Protein AF-A0A2G8CWP8-F1 (afdb_monomer_lite)

Sequence (110 aa):
MSNITLNYWLSVFFSWIPALIFFLIEKDKGNPQARAYHAANLNFSLLRVMVIVATWILGVIPYLGWVLAPLLGIGSIVLFVFHIIAAVKAPENYRTGQQPGFLFNIPMVK

Structure (mmCIF, N/CA/C/O backbone):
data_AF-A0A2G8CWP8-F1
#
_entry.id   AF-A0A2G8CWP8-F1
#
loop_
_atom_site.group_PDB
_atom_site.id
_atom_site.type_symbol
_atom_site.label_atom_id
_atom_site.label_alt_id
_atom_site.label_comp_id
_atom_site.label_asym_id
_atom_site.label_entity_id
_atom_site.label_seq_id
_atom_site.pdbx_PDB_ins_code
_atom_site.Cartn_x
_atom_site.Cartn_y
_atom_site.Cartn_z
_atom_site.occupancy
_atom_site.B_iso_or_equiv
_atom_site.auth_seq_id
_atom_site.auth_comp_id
_atom_site.auth_asym_id
_atom_site.auth_atom_id
_atom_site.pdbx_PDB_model_num
ATOM 1 N N . MET A 1 1 ? -9.343 3.215 18.584 1.00 60.09 1 MET A N 1
ATOM 2 C CA . MET A 1 1 ? -9.090 4.187 17.494 1.00 60.09 1 MET A CA 1
ATOM 3 C C . MET A 1 1 ? -7.601 4.347 17.202 1.00 60.09 1 MET A C 1
ATOM 5 O O . MET A 1 1 ? -7.238 4.174 16.050 1.00 60.09 1 MET A O 1
ATOM 9 N N . SER A 1 2 ? -6.740 4.570 18.211 1.00 73.44 2 SER A N 1
ATOM 10 C CA . SER A 1 2 ? -5.283 4.751 18.019 1.00 73.44 2 SER A CA 1
ATOM 11 C C . SER A 1 2 ? -4.612 3.678 17.139 1.00 73.44 2 SER A C 1
ATOM 13 O O . SER A 1 2 ? -3.965 4.020 16.155 1.00 73.44 2 SER A O 1
ATOM 15 N N . ASN A 1 3 ? -4.851 2.385 17.404 1.00 87.81 3 ASN A N 1
ATOM 16 C CA . ASN A 1 3 ? -4.191 1.294 16.667 1.00 87.81 3 ASN A CA 1
ATOM 17 C C . ASN A 1 3 ? -4.526 1.262 15.166 1.00 87.81 3 ASN A C 1
ATOM 19 O O . ASN A 1 3 ? -3.686 0.864 14.367 1.00 87.81 3 ASN A O 1
ATOM 23 N N . ILE A 1 4 ? -5.729 1.688 14.765 1.00 92.38 4 ILE A N 1
ATOM 24 C CA . ILE A 1 4 ? -6.138 1.702 13.351 1.00 92.38 4 ILE A CA 1
ATOM 25 C C . ILE A 1 4 ? -5.447 2.852 12.628 1.00 92.38 4 ILE A C 1
ATOM 27 O O . ILE A 1 4 ? -4.811 2.631 11.601 1.00 92.38 4 ILE A O 1
ATOM 31 N N . THR A 1 5 ? -5.506 4.056 13.197 1.00 93.94 5 THR A N 1
ATOM 32 C CA . THR A 1 5 ? -4.809 5.228 12.659 1.00 93.94 5 THR A CA 1
ATOM 33 C C . THR A 1 5 ? -3.311 4.962 12.525 1.00 93.94 5 THR A C 1
ATOM 35 O O . THR A 1 5 ? -2.728 5.217 11.473 1.00 93.94 5 THR A O 1
ATOM 38 N N . LEU A 1 6 ? -2.699 4.387 13.565 1.00 95.75 6 LEU A N 1
ATOM 39 C CA . LEU A 1 6 ? -1.283 4.035 13.573 1.00 95.75 6 LEU A CA 1
ATOM 40 C C . LEU A 1 6 ? -0.949 2.992 12.499 1.00 95.75 6 LEU A C 1
ATOM 42 O O . LEU A 1 6 ? -0.002 3.187 11.741 1.00 95.75 6 LEU A O 1
ATOM 46 N N . ASN A 1 7 ? -1.743 1.921 12.393 1.00 96.69 7 ASN A N 1
ATOM 47 C CA . ASN A 1 7 ? -1.555 0.886 11.379 1.00 96.69 7 ASN A CA 1
ATOM 48 C C . ASN A 1 7 ? -1.548 1.470 9.960 1.00 96.69 7 ASN A C 1
ATOM 50 O O . ASN A 1 7 ? -0.646 1.181 9.175 1.00 96.69 7 ASN A O 1
ATOM 54 N N . TYR A 1 8 ? -2.531 2.313 9.637 1.00 96.56 8 TYR A N 1
ATOM 55 C CA . TYR A 1 8 ? -2.647 2.923 8.314 1.00 96.56 8 TYR A CA 1
ATOM 56 C C . TYR A 1 8 ? -1.438 3.804 7.999 1.00 96.56 8 TYR A C 1
ATOM 58 O O . TYR A 1 8 ? -0.794 3.603 6.975 1.00 96.56 8 TYR A O 1
ATOM 66 N N . TRP A 1 9 ? -1.066 4.725 8.892 1.00 97.50 9 TRP A N 1
ATOM 67 C CA . TRP A 1 9 ? 0.085 5.605 8.661 1.00 97.50 9 TRP A CA 1
ATOM 68 C C . TRP A 1 9 ? 1.404 4.847 8.544 1.00 97.50 9 TRP A C 1
ATOM 70 O O . TRP A 1 9 ? 2.190 5.126 7.638 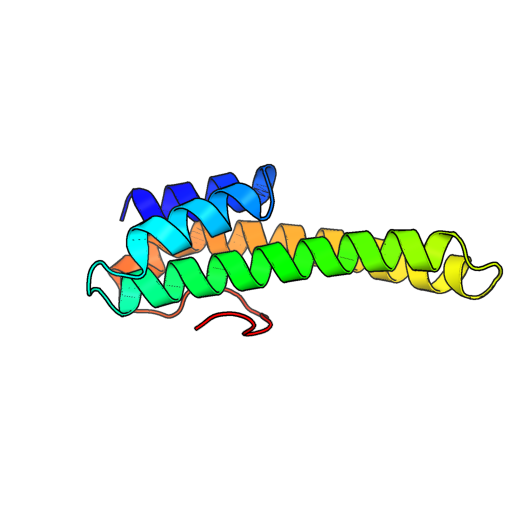1.00 97.50 9 TRP A O 1
ATOM 80 N N . LEU A 1 10 ? 1.636 3.850 9.401 1.00 97.38 10 LEU A N 1
ATOM 81 C CA . LEU A 1 10 ? 2.816 2.999 9.268 1.00 97.38 10 LEU A CA 1
ATOM 82 C C . LEU A 1 10 ? 2.802 2.248 7.934 1.00 97.38 10 LEU A C 1
ATOM 84 O O . L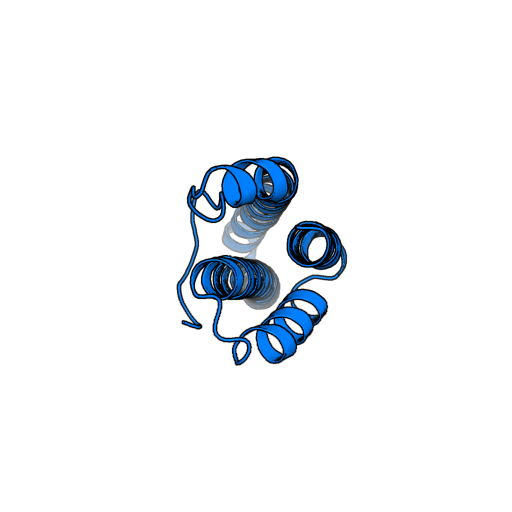EU A 1 10 ? 3.835 2.143 7.286 1.00 97.38 10 LEU A O 1
ATOM 88 N N . SER A 1 11 ? 1.643 1.786 7.475 1.00 96.75 11 SER A N 1
ATOM 89 C CA . SER A 1 11 ? 1.536 1.040 6.217 1.00 96.75 11 SER A CA 1
ATOM 90 C C . SER A 1 11 ? 1.693 1.911 4.967 1.00 96.75 11 SER A C 1
ATOM 92 O O . SER A 1 11 ? 2.200 1.452 3.940 1.00 96.75 11 SER A O 1
ATOM 94 N N . VAL A 1 12 ? 1.325 3.194 5.044 1.00 96.38 12 VAL A N 1
ATOM 95 C CA . VAL A 1 12 ? 1.592 4.171 3.978 1.00 96.38 12 VAL A CA 1
ATOM 96 C C . VAL A 1 12 ? 3.092 4.198 3.662 1.00 96.38 12 VAL A C 1
ATOM 98 O O . VAL A 1 12 ? 3.462 4.014 2.496 1.00 96.38 12 VAL A O 1
ATOM 101 N N . PHE A 1 13 ? 3.934 4.358 4.690 1.00 96.12 13 PHE A N 1
ATOM 102 C CA . PHE A 1 13 ? 5.376 4.605 4.545 1.00 96.12 13 PHE A CA 1
ATOM 103 C C . PHE A 1 13 ? 6.253 3.350 4.614 1.00 96.12 13 PHE A C 1
ATOM 105 O O . PHE A 1 13 ? 7.269 3.282 3.930 1.00 96.12 13 PHE A O 1
ATOM 112 N N . PHE A 1 14 ? 5.851 2.340 5.384 1.00 95.88 14 PHE A N 1
ATOM 113 C CA . PHE A 1 14 ? 6.600 1.093 5.584 1.00 95.88 14 PHE A CA 1
ATOM 114 C C . PHE A 1 14 ? 5.934 -0.117 4.911 1.00 95.88 14 PHE A C 1
ATOM 116 O O . PHE A 1 14 ? 6.305 -1.263 5.166 1.00 95.88 14 PHE A O 1
ATOM 123 N N . SER A 1 15 ? 4.983 0.128 4.004 1.00 94.19 15 SER A N 1
ATOM 124 C CA . SER A 1 15 ? 4.355 -0.895 3.164 1.00 94.19 15 SER A CA 1
ATOM 125 C C . SER A 1 15 ? 3.558 -1.937 3.975 1.00 94.19 15 SER A C 1
ATOM 127 O O . SER A 1 15 ? 2.835 -1.604 4.909 1.00 94.19 15 SER A O 1
ATOM 129 N N . TRP A 1 16 ? 3.610 -3.208 3.587 1.00 96.25 16 TRP A N 1
ATOM 130 C CA . TRP A 1 16 ? 2.727 -4.267 4.081 1.00 96.25 16 TRP A CA 1
ATOM 131 C C . TRP A 1 16 ? 3.107 -4.868 5.434 1.00 96.25 16 TRP A C 1
ATOM 133 O O . TRP A 1 16 ? 2.243 -5.461 6.076 1.00 96.25 16 TRP A O 1
ATOM 143 N N . ILE A 1 17 ? 4.357 -4.723 5.887 1.00 97.50 17 ILE A N 1
ATOM 144 C CA . ILE A 1 17 ? 4.825 -5.378 7.119 1.00 97.50 17 ILE A CA 1
ATOM 145 C C . ILE A 1 17 ? 4.044 -4.889 8.350 1.00 97.50 17 ILE A C 1
ATOM 147 O O . ILE A 1 17 ? 3.499 -5.739 9.059 1.00 97.50 17 ILE A O 1
ATOM 151 N N . PRO A 1 18 ? 3.891 -3.571 8.604 1.00 97.19 18 PRO A N 1
ATOM 152 C CA . PRO A 1 18 ? 3.042 -3.109 9.700 1.00 97.19 18 PRO A CA 1
ATOM 153 C C . PRO A 1 18 ? 1.603 -3.605 9.547 1.00 97.19 18 PRO A C 1
ATOM 155 O O . PRO A 1 18 ? 1.043 -4.142 10.500 1.00 97.19 18 PRO A O 1
ATOM 158 N N . ALA A 1 19 ? 1.036 -3.513 8.339 1.00 97.00 19 ALA A N 1
ATOM 159 C CA . ALA A 1 19 ? -0.324 -3.965 8.061 1.00 97.00 19 ALA A CA 1
ATOM 160 C C . ALA A 1 19 ? -0.546 -5.431 8.447 1.00 97.00 19 ALA A C 1
ATOM 162 O O . ALA A 1 19 ? -1.577 -5.758 9.038 1.00 97.00 19 ALA A O 1
ATOM 163 N N . LEU A 1 20 ? 0.431 -6.295 8.154 1.00 97.44 20 LEU A N 1
ATOM 164 C CA . LEU A 1 20 ? 0.380 -7.706 8.508 1.00 97.44 20 LEU A CA 1
ATOM 165 C C . LEU A 1 20 ? 0.432 -7.891 10.022 1.00 97.44 20 LEU A C 1
ATOM 167 O O . LEU A 1 20 ? -0.405 -8.606 10.568 1.00 97.44 20 LEU A O 1
ATOM 171 N N . ILE A 1 21 ? 1.385 -7.242 10.693 1.00 96.88 21 ILE A N 1
ATOM 172 C CA . ILE A 1 21 ? 1.550 -7.350 12.147 1.00 96.88 21 ILE A CA 1
ATOM 173 C C . ILE A 1 21 ? 0.251 -6.946 12.853 1.00 96.88 21 ILE A C 1
ATOM 175 O O . ILE A 1 21 ? -0.290 -7.726 13.634 1.00 96.88 21 ILE A O 1
ATOM 179 N N . PHE A 1 22 ? -0.298 -5.772 12.529 1.00 96.25 22 PHE A N 1
ATOM 180 C CA . PHE A 1 22 ? -1.551 -5.305 13.125 1.00 96.25 22 PHE A CA 1
ATOM 181 C C . PHE A 1 22 ? -2.731 -6.218 12.788 1.00 96.25 22 PHE A C 1
ATOM 183 O O . PHE A 1 22 ? -3.563 -6.470 13.652 1.00 96.25 22 PHE A O 1
ATOM 190 N N . PHE A 1 23 ? -2.820 -6.744 11.563 1.00 96.00 23 PHE A N 1
ATOM 191 C CA . PHE A 1 23 ? -3.877 -7.696 11.219 1.00 96.00 23 PHE A CA 1
ATOM 192 C C . PHE A 1 23 ? -3.791 -8.979 12.051 1.00 96.00 23 PHE A C 1
ATOM 194 O O . PHE A 1 23 ? -4.806 -9.420 12.584 1.00 96.00 23 PHE A O 1
ATOM 201 N N . LEU A 1 24 ? -2.599 -9.559 12.206 1.00 95.62 24 LEU A N 1
ATOM 202 C CA . LEU A 1 24 ? -2.413 -10.797 12.965 1.00 95.62 24 LEU A CA 1
ATOM 203 C C . LEU A 1 24 ? -2.700 -10.632 14.459 1.00 95.62 24 LEU A C 1
ATOM 205 O O . LEU A 1 24 ? -3.233 -11.557 15.066 1.00 95.62 24 LEU A O 1
ATOM 209 N N . ILE A 1 25 ? -2.371 -9.479 15.042 1.00 94.38 25 ILE A N 1
ATOM 210 C CA . ILE A 1 25 ? -2.628 -9.212 16.462 1.00 94.38 25 ILE A CA 1
ATOM 211 C C . ILE A 1 25 ? -4.127 -8.937 16.698 1.00 94.38 25 ILE A C 1
ATOM 213 O O . ILE A 1 25 ? -4.682 -9.367 17.711 1.00 94.38 25 ILE A O 1
ATOM 217 N N . GLU A 1 26 ? -4.814 -8.256 15.777 1.00 91.69 26 GLU A N 1
ATOM 218 C CA . GLU A 1 26 ? -6.189 -7.792 15.998 1.00 91.69 26 GLU A CA 1
ATOM 219 C C . GLU A 1 26 ? -7.256 -8.778 15.500 1.00 91.69 26 GLU A C 1
ATOM 221 O O . GLU A 1 26 ? -8.388 -8.724 15.989 1.00 91.69 26 GLU A O 1
ATOM 226 N N . LYS A 1 27 ? -6.931 -9.685 14.565 1.00 90.56 27 LYS A N 1
ATOM 227 C CA . LYS A 1 27 ? -7.917 -10.577 13.919 1.00 90.56 27 LYS A CA 1
ATOM 228 C C . LYS A 1 27 ? -8.707 -11.458 14.893 1.00 90.56 27 LYS A C 1
ATOM 230 O O . LYS A 1 27 ? -9.870 -11.748 14.618 1.00 90.56 27 LYS A O 1
ATOM 235 N N . ASP A 1 28 ? -8.111 -11.833 16.025 1.00 91.81 28 ASP A N 1
ATOM 236 C CA . ASP A 1 28 ? -8.709 -12.761 16.996 1.00 91.81 28 ASP A CA 1
ATOM 237 C C . ASP A 1 28 ? -9.376 -12.042 18.185 1.00 91.81 28 ASP A C 1
ATOM 239 O O . ASP A 1 28 ? -9.948 -12.685 19.061 1.00 91.81 28 ASP A O 1
ATOM 243 N N . LYS A 1 29 ? -9.360 -10.700 18.225 1.00 90.56 29 LYS A N 1
ATOM 244 C CA . LYS A 1 29 ? -9.889 -9.906 19.356 1.00 90.56 29 LYS A CA 1
ATOM 245 C C . LYS A 1 29 ? -11.414 -9.725 19.349 1.00 90.56 29 LYS A C 1
ATOM 247 O O . LYS A 1 29 ? -11.949 -8.984 20.168 1.00 90.56 29 LYS A O 1
ATOM 252 N N . GLY A 1 30 ? -12.123 -10.349 18.408 1.00 85.25 30 GLY A N 1
ATOM 253 C CA . GLY A 1 30 ? -13.590 -10.387 18.380 1.00 85.25 30 GLY A CA 1
ATOM 254 C C . GLY A 1 30 ? -14.304 -9.094 17.964 1.00 85.25 30 GLY A C 1
ATOM 255 O O . GLY A 1 30 ? -15.528 -9.098 17.926 1.00 85.25 30 GLY A O 1
ATOM 256 N N . ASN A 1 31 ? -13.598 -8.007 17.616 1.00 90.81 31 ASN A N 1
ATOM 257 C CA . ASN A 1 31 ? -14.211 -6.786 17.072 1.00 90.81 31 ASN A CA 1
ATOM 258 C C . ASN A 1 31 ? -14.271 -6.855 15.530 1.00 90.81 31 ASN A C 1
ATOM 260 O O . ASN A 1 31 ? -13.235 -6.664 14.878 1.00 90.81 31 ASN A O 1
ATOM 264 N N . PRO A 1 32 ? -15.454 -7.082 14.919 1.00 89.94 32 PRO A N 1
ATOM 265 C CA . PRO A 1 32 ? -15.559 -7.283 13.474 1.00 89.94 32 PRO A CA 1
ATOM 266 C C . PRO A 1 32 ? -15.197 -6.028 12.676 1.00 89.94 32 PRO A C 1
ATOM 268 O O . PRO A 1 32 ? -14.589 -6.126 11.612 1.00 89.94 32 PRO A O 1
ATOM 271 N N . GLN A 1 33 ? -15.524 -4.846 13.204 1.00 91.25 33 GLN A N 1
ATOM 272 C CA . GLN A 1 33 ? -15.229 -3.576 12.549 1.00 91.25 33 GLN A CA 1
ATOM 273 C C . GLN A 1 33 ? -13.720 -3.319 12.528 1.00 91.25 33 GLN A C 1
ATOM 275 O O . GLN A 1 33 ? -13.158 -3.042 11.472 1.00 91.25 33 GLN A O 1
ATOM 280 N N . ALA A 1 34 ? -13.039 -3.461 13.668 1.00 92.31 34 ALA A N 1
ATOM 281 C CA . ALA A 1 34 ? -11.589 -3.292 13.730 1.00 92.31 34 ALA A CA 1
ATOM 282 C C . ALA A 1 34 ? -10.879 -4.285 12.801 1.00 92.31 34 ALA A C 1
ATOM 284 O O . ALA A 1 34 ? -10.023 -3.886 12.010 1.00 92.31 34 ALA A O 1
ATOM 285 N N . ARG A 1 35 ? -11.292 -5.559 12.823 1.00 93.25 35 ARG A N 1
ATOM 286 C CA . ARG A 1 35 ? -10.758 -6.583 11.918 1.00 93.25 35 ARG A CA 1
ATOM 287 C C . ARG A 1 35 ? -10.915 -6.183 10.450 1.00 93.25 35 ARG A C 1
ATOM 289 O O . ARG A 1 35 ? -9.939 -6.279 9.712 1.00 93.25 35 ARG A O 1
ATOM 296 N N . ALA A 1 36 ? -12.085 -5.692 10.039 1.00 93.19 36 ALA A N 1
ATOM 297 C CA . ALA A 1 36 ? -12.320 -5.255 8.662 1.00 93.19 36 ALA A CA 1
ATOM 298 C C . ALA 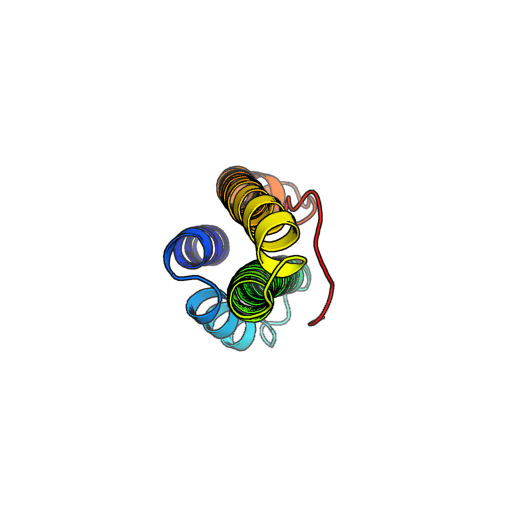A 1 36 ? -11.368 -4.123 8.235 1.00 93.19 36 ALA A C 1
ATOM 300 O O . ALA A 1 36 ? -10.846 -4.147 7.121 1.00 93.19 36 ALA A O 1
ATOM 301 N N . TYR A 1 37 ? -11.076 -3.171 9.126 1.00 95.44 37 TYR A N 1
ATOM 302 C CA . TYR A 1 37 ? -10.095 -2.111 8.868 1.00 95.44 37 TYR A CA 1
ATOM 303 C C . TYR A 1 37 ? -8.673 -2.655 8.717 1.00 95.44 37 TYR A C 1
ATOM 305 O O . TYR A 1 37 ? -7.967 -2.291 7.776 1.00 95.44 37 TYR A O 1
ATOM 313 N N . HIS A 1 38 ? -8.244 -3.546 9.613 1.00 95.81 38 HIS A N 1
ATOM 314 C CA . HIS A 1 38 ? -6.908 -4.137 9.531 1.00 95.81 38 HIS A CA 1
ATOM 315 C C . HIS A 1 38 ? -6.748 -5.034 8.293 1.00 95.81 38 HIS A C 1
ATOM 317 O O . HIS A 1 38 ? -5.721 -4.952 7.619 1.00 95.81 38 HIS A O 1
ATOM 323 N N . ALA A 1 39 ? -7.777 -5.810 7.941 1.00 95.62 39 ALA A N 1
ATOM 324 C CA . ALA A 1 39 ? -7.810 -6.631 6.732 1.00 95.62 39 ALA A CA 1
ATOM 325 C C . ALA A 1 39 ? -7.764 -5.770 5.464 1.00 95.62 39 ALA A C 1
ATOM 327 O O . ALA A 1 39 ? -6.960 -6.023 4.570 1.00 95.62 39 ALA A O 1
ATOM 328 N N . ALA A 1 40 ? -8.588 -4.719 5.390 1.00 96.50 40 ALA A N 1
ATOM 329 C CA . ALA A 1 40 ? -8.606 -3.811 4.248 1.00 96.50 40 ALA A CA 1
ATOM 330 C C . ALA A 1 40 ? -7.255 -3.110 4.064 1.00 96.50 40 ALA A C 1
ATOM 332 O O . ALA A 1 40 ? -6.753 -3.041 2.941 1.00 96.50 40 ALA A O 1
ATOM 333 N N . ASN A 1 41 ? -6.640 -2.649 5.154 1.00 97.12 41 ASN A N 1
ATOM 334 C CA . ASN A 1 41 ? -5.320 -2.034 5.099 1.00 97.12 41 ASN A CA 1
ATOM 335 C C . ASN A 1 41 ? -4.251 -3.011 4.593 1.00 97.12 41 ASN A C 1
ATOM 337 O O .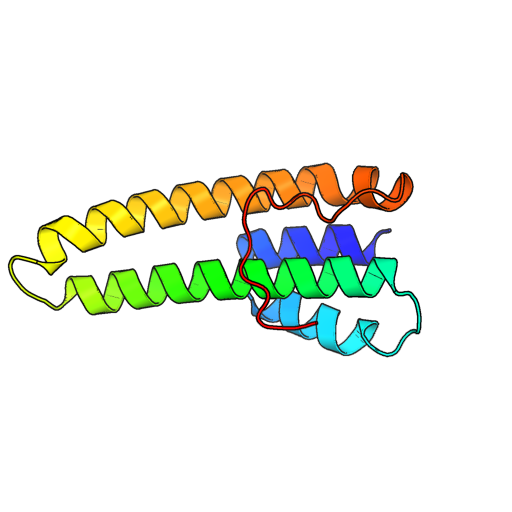 ASN A 1 41 ? -3.490 -2.677 3.690 1.00 97.12 41 ASN A O 1
ATOM 341 N N . LEU A 1 42 ? -4.234 -4.244 5.113 1.00 97.56 42 LEU A N 1
ATOM 342 C CA . LEU A 1 42 ? -3.312 -5.282 4.648 1.00 97.56 42 LEU A CA 1
ATOM 343 C C . LEU A 1 42 ? -3.507 -5.590 3.163 1.00 97.56 42 LEU A C 1
ATOM 345 O O . LEU A 1 42 ? -2.538 -5.594 2.406 1.00 97.56 42 LEU A O 1
ATOM 349 N N . ASN A 1 43 ? -4.754 -5.770 2.736 1.00 97.50 43 ASN A N 1
ATOM 350 C CA . ASN A 1 43 ? -5.097 -6.005 1.340 1.00 97.50 43 ASN A CA 1
ATOM 351 C C . ASN A 1 43 ? -4.573 -4.892 0.422 1.00 97.50 43 ASN A C 1
ATOM 353 O O . ASN A 1 43 ? -3.947 -5.164 -0.603 1.00 97.50 43 ASN A O 1
ATOM 357 N N . PHE A 1 44 ? -4.750 -3.633 0.822 1.00 97.44 44 PHE A N 1
ATOM 358 C CA . PHE A 1 44 ? -4.325 -2.505 0.004 1.00 97.44 44 PHE A CA 1
ATOM 359 C C . PHE A 1 44 ? -2.799 -2.330 0.002 1.00 97.44 44 PHE A C 1
ATOM 361 O O . PHE A 1 44 ? -2.201 -2.006 -1.028 1.00 97.44 44 PHE A O 1
ATOM 368 N N . SER A 1 45 ? -2.135 -2.596 1.129 1.00 97.44 45 SER A N 1
ATOM 369 C CA . SER A 1 45 ? -0.672 -2.635 1.192 1.00 97.44 45 SER A CA 1
ATOM 370 C C . SER A 1 45 ? -0.088 -3.714 0.285 1.00 97.44 45 SER A C 1
ATOM 372 O O . SER A 1 45 ? 0.855 -3.445 -0.456 1.00 97.44 45 SER A O 1
ATOM 374 N N . LEU A 1 46 ? -0.661 -4.919 0.300 1.00 97.38 46 LEU A N 1
ATOM 375 C CA . LEU A 1 46 ? -0.236 -6.019 -0.566 1.00 97.38 46 LEU A CA 1
ATOM 376 C C . LEU A 1 46 ? -0.482 -5.698 -2.044 1.00 97.38 46 LEU A C 1
ATOM 378 O O . LEU A 1 46 ? 0.394 -5.943 -2.869 1.00 97.38 46 LEU A O 1
ATOM 382 N N . LEU A 1 47 ? -1.613 -5.070 -2.379 1.00 96.75 47 LEU A N 1
ATOM 383 C CA . LEU A 1 47 ? -1.873 -4.560 -3.726 1.00 96.75 47 LEU A CA 1
ATOM 384 C C . LEU A 1 47 ? -0.756 -3.620 -4.200 1.00 96.75 47 LEU A C 1
ATOM 386 O O . LEU A 1 47 ? -0.229 -3.799 -5.298 1.00 96.75 47 LEU A O 1
ATOM 390 N N . ARG A 1 48 ? -0.359 -2.644 -3.375 1.00 96.12 48 ARG A N 1
ATOM 391 C CA . ARG A 1 48 ? 0.738 -1.719 -3.713 1.00 96.12 48 ARG A CA 1
ATOM 392 C C . ARG A 1 48 ? 2.050 -2.458 -3.967 1.00 96.12 48 ARG A C 1
ATOM 394 O O . ARG A 1 48 ? 2.745 -2.149 -4.931 1.00 96.12 48 ARG A O 1
ATOM 401 N N . VAL A 1 49 ? 2.374 -3.446 -3.135 1.00 96.56 49 VAL A N 1
ATOM 402 C CA . VAL A 1 49 ? 3.573 -4.281 -3.309 1.00 96.56 49 VAL A CA 1
ATOM 403 C C . VAL A 1 49 ? 3.514 -5.046 -4.624 1.00 96.56 49 VAL A C 1
ATOM 405 O O . VAL A 1 49 ? 4.486 -5.020 -5.374 1.00 96.56 49 VAL A O 1
ATOM 408 N N . MET A 1 50 ? 2.379 -5.673 -4.940 1.00 96.12 50 MET A N 1
ATOM 409 C CA . MET A 1 50 ? 2.204 -6.408 -6.194 1.00 96.12 50 MET A CA 1
ATOM 410 C C . MET A 1 50 ? 2.376 -5.502 -7.414 1.00 96.12 50 MET A C 1
ATOM 412 O O . MET A 1 50 ? 3.034 -5.904 -8.367 1.00 96.12 50 MET A O 1
ATOM 416 N N . VAL A 1 51 ? 1.858 -4.270 -7.379 1.00 96.00 51 VAL A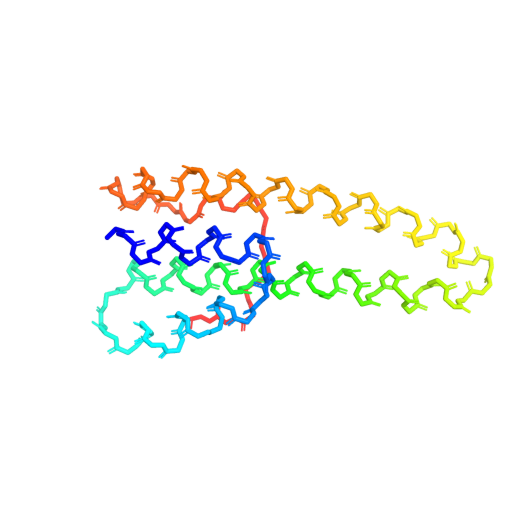 N 1
ATOM 417 C CA . VAL A 1 51 ? 2.049 -3.300 -8.472 1.00 96.00 51 VAL A CA 1
ATOM 418 C C . VAL A 1 51 ? 3.519 -2.917 -8.628 1.00 96.00 51 VAL A C 1
ATOM 420 O O . VAL A 1 51 ? 4.018 -2.884 -9.753 1.00 96.00 51 VAL A O 1
ATOM 423 N N . ILE A 1 52 ? 4.237 -2.683 -7.526 1.00 95.38 52 ILE A N 1
ATOM 424 C CA . ILE A 1 52 ? 5.680 -2.402 -7.570 1.00 95.38 52 ILE A CA 1
ATOM 425 C C . ILE A 1 52 ? 6.428 -3.594 -8.178 1.00 95.38 52 ILE A C 1
ATOM 427 O O . ILE A 1 52 ? 7.192 -3.414 -9.122 1.00 95.38 52 ILE A O 1
ATOM 431 N N . VAL A 1 53 ? 6.173 -4.812 -7.695 1.00 96.38 53 VAL A N 1
ATOM 432 C CA . VAL A 1 53 ? 6.813 -6.037 -8.202 1.00 96.38 53 VAL A CA 1
ATOM 433 C C . VAL A 1 53 ? 6.503 -6.252 -9.688 1.00 96.38 53 VAL A C 1
ATOM 435 O O . VAL A 1 53 ? 7.420 -6.489 -10.469 1.00 96.38 53 VAL A O 1
ATOM 438 N N . ALA A 1 54 ? 5.245 -6.096 -10.108 1.00 95.81 54 ALA A N 1
ATOM 439 C CA . ALA A 1 54 ? 4.846 -6.189 -11.512 1.00 95.81 54 ALA A CA 1
ATOM 440 C C . ALA A 1 54 ? 5.548 -5.137 -12.384 1.00 95.81 54 ALA A C 1
ATOM 442 O O . ALA A 1 54 ? 5.976 -5.450 -13.492 1.00 95.81 54 ALA A O 1
ATOM 443 N N . THR A 1 55 ? 5.722 -3.914 -11.872 1.00 95.94 55 THR A N 1
ATOM 444 C CA . THR A 1 55 ? 6.460 -2.845 -12.562 1.00 95.94 55 THR A CA 1
ATOM 445 C C . THR A 1 55 ? 7.920 -3.239 -12.795 1.00 95.94 55 THR A C 1
ATOM 447 O O . THR A 1 55 ? 8.423 -3.079 -13.905 1.00 95.94 55 THR A O 1
ATOM 450 N N . TRP A 1 56 ? 8.588 -3.814 -11.788 1.00 94.12 56 TRP A N 1
ATOM 451 C CA . TRP A 1 56 ? 9.966 -4.306 -11.917 1.00 94.12 56 TRP A CA 1
ATOM 452 C C . TRP A 1 56 ? 10.087 -5.462 -12.915 1.00 94.12 56 TRP A C 1
ATOM 454 O O . TRP A 1 56 ? 10.985 -5.448 -13.755 1.00 94.12 56 TRP A O 1
ATOM 464 N N . ILE A 1 57 ? 9.169 -6.433 -12.861 1.00 94.81 57 ILE A N 1
ATOM 465 C CA . ILE A 1 57 ? 9.144 -7.571 -13.795 1.00 94.81 57 ILE A CA 1
ATOM 466 C C . ILE A 1 57 ? 8.907 -7.091 -15.229 1.00 94.81 57 ILE A C 1
ATOM 468 O O . ILE A 1 57 ? 9.571 -7.547 -16.153 1.00 94.81 57 ILE A O 1
ATOM 472 N N . LEU A 1 58 ? 7.984 -6.153 -15.441 1.00 94.00 58 LEU A N 1
ATOM 473 C CA . LEU A 1 58 ? 7.755 -5.603 -16.774 1.00 94.00 58 LEU A CA 1
ATOM 474 C C . LEU A 1 58 ? 8.963 -4.804 -17.259 1.00 94.00 58 LEU A C 1
ATOM 476 O O . LEU A 1 58 ? 9.299 -4.902 -18.432 1.00 94.00 58 LEU A O 1
ATOM 480 N N . GLY A 1 59 ? 9.662 -4.088 -16.376 1.00 92.19 59 GL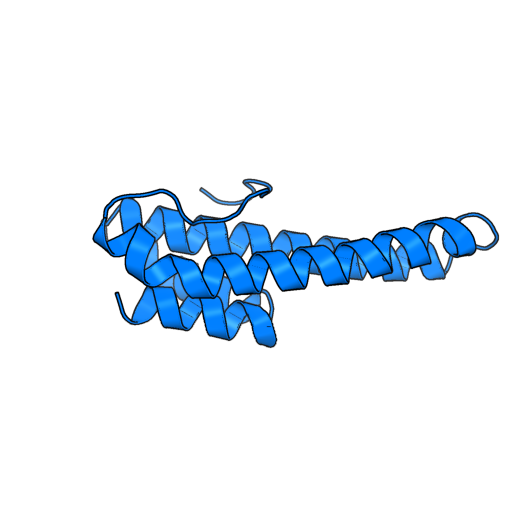Y A N 1
ATOM 481 C CA . GLY A 1 59 ? 10.846 -3.301 -16.727 1.00 92.19 59 GLY A CA 1
ATOM 482 C C . GLY A 1 59 ? 11.985 -4.100 -17.372 1.00 92.19 59 GLY A C 1
ATOM 483 O O . GLY A 1 59 ? 12.759 -3.522 -18.133 1.00 92.19 59 GLY A O 1
ATOM 484 N N . VAL A 1 60 ? 12.073 -5.416 -17.132 1.00 93.12 60 VAL A N 1
ATOM 485 C CA . VAL A 1 60 ? 13.094 -6.274 -17.764 1.00 93.12 60 VAL A CA 1
ATOM 486 C C . VAL A 1 60 ? 12.704 -6.781 -19.157 1.00 93.12 60 VAL A C 1
ATOM 488 O O . VAL A 1 60 ? 13.548 -7.344 -19.850 1.00 93.12 60 VAL A O 1
ATOM 491 N N . ILE A 1 61 ? 11.453 -6.589 -19.588 1.00 93.88 61 ILE A N 1
ATOM 492 C CA . ILE A 1 61 ? 10.951 -7.047 -20.890 1.00 93.88 61 ILE A CA 1
ATOM 493 C C . ILE A 1 61 ? 11.152 -5.930 -21.932 1.00 93.88 61 ILE A C 1
ATOM 495 O O . ILE A 1 61 ? 10.497 -4.889 -21.837 1.00 93.88 61 ILE A O 1
ATOM 499 N N . PRO A 1 62 ? 12.004 -6.111 -22.961 1.00 91.75 62 PRO A N 1
ATOM 500 C CA . PRO A 1 62 ? 12.212 -5.095 -23.992 1.00 91.75 62 PRO A CA 1
ATOM 501 C C . PRO A 1 62 ? 10.922 -4.773 -24.756 1.00 91.75 62 PRO A C 1
ATOM 503 O O . PRO A 1 62 ? 10.068 -5.642 -24.942 1.00 91.75 62 PRO A O 1
ATOM 506 N N . TYR A 1 63 ? 10.808 -3.534 -25.240 1.00 91.75 63 TYR A N 1
ATOM 507 C CA . TYR A 1 63 ? 9.671 -2.992 -26.004 1.00 91.75 63 TYR A CA 1
ATOM 508 C C . TYR A 1 63 ? 8.350 -2.910 -25.221 1.00 91.75 63 TYR A C 1
ATOM 510 O O . TYR A 1 63 ? 7.851 -1.811 -24.987 1.00 91.75 63 TYR A O 1
ATOM 518 N N . LEU A 1 64 ? 7.793 -4.041 -24.777 1.00 90.69 64 LEU A N 1
ATOM 519 C CA . LEU A 1 64 ? 6.526 -4.083 -24.039 1.00 90.69 64 LEU A CA 1
ATOM 520 C C . LEU A 1 64 ? 6.669 -3.465 -22.642 1.00 90.69 64 LEU A C 1
ATOM 522 O O . LEU A 1 64 ? 5.838 -2.662 -22.214 1.00 90.69 64 LEU A O 1
ATOM 526 N N . GLY A 1 65 ? 7.758 -3.800 -21.950 1.00 90.75 65 GLY A N 1
ATOM 527 C CA . GLY A 1 65 ? 8.073 -3.271 -20.631 1.00 90.75 65 GLY A CA 1
ATOM 528 C C . GLY A 1 65 ? 8.285 -1.768 -20.614 1.00 90.75 65 GLY A C 1
ATOM 529 O O . GLY A 1 65 ? 7.825 -1.093 -19.701 1.00 90.75 65 GLY A O 1
ATOM 530 N N . TRP A 1 66 ? 8.913 -1.220 -21.655 1.00 90.31 66 TRP A N 1
ATOM 531 C CA . TRP A 1 66 ? 9.190 0.215 -21.751 1.00 90.31 66 TRP A CA 1
ATOM 532 C C . TRP A 1 66 ? 7.929 1.072 -21.844 1.00 90.31 66 TRP A C 1
ATOM 534 O O . TRP A 1 66 ? 7.967 2.234 -21.457 1.00 90.31 66 TRP A O 1
ATOM 544 N N . VAL A 1 67 ? 6.814 0.511 -22.316 1.00 93.19 67 VAL A N 1
ATOM 545 C CA . VAL A 1 67 ? 5.521 1.208 -22.359 1.00 93.19 67 VAL A CA 1
ATOM 546 C C . VAL A 1 67 ? 4.696 0.911 -21.107 1.00 93.19 67 VAL A C 1
ATOM 548 O O . VAL A 1 67 ? 4.154 1.827 -20.491 1.00 93.19 67 VAL A O 1
ATOM 551 N N . LEU A 1 68 ? 4.610 -0.358 -20.693 1.00 93.81 68 LEU A N 1
ATOM 552 C CA . LEU A 1 68 ? 3.745 -0.759 -19.579 1.00 93.81 68 LEU A CA 1
ATOM 553 C C . LEU A 1 68 ? 4.316 -0.409 -18.198 1.00 93.81 68 LEU A C 1
ATOM 555 O O . LEU A 1 68 ? 3.550 -0.050 -17.301 1.00 93.81 68 LEU A O 1
ATOM 559 N N . ALA A 1 69 ? 5.636 -0.485 -18.003 1.00 93.12 69 ALA A N 1
ATOM 560 C CA . ALA A 1 69 ? 6.249 -0.200 -16.707 1.00 93.12 69 ALA A CA 1
ATOM 561 C C . ALA A 1 69 ? 6.081 1.274 -16.286 1.00 93.12 69 ALA A C 1
ATOM 563 O O . ALA A 1 69 ? 5.690 1.498 -15.140 1.00 93.12 69 ALA A O 1
ATOM 564 N N . PRO A 1 70 ? 6.254 2.290 -17.160 1.00 93.44 70 PRO A N 1
ATOM 565 C CA . PRO A 1 70 ? 5.931 3.671 -16.798 1.00 93.44 70 PRO A CA 1
ATOM 566 C C . PRO A 1 70 ? 4.461 3.874 -16.414 1.00 93.44 70 PRO A C 1
ATOM 568 O O . PRO A 1 70 ? 4.179 4.567 -15.437 1.00 93.44 70 PRO A O 1
ATOM 571 N N . LEU A 1 71 ? 3.522 3.237 -17.127 1.00 94.19 71 LEU A N 1
ATOM 572 C CA . LEU A 1 71 ? 2.089 3.329 -16.818 1.00 94.19 71 LEU A CA 1
ATOM 573 C C . LEU A 1 71 ? 1.768 2.765 -15.427 1.00 94.19 71 LEU A C 1
ATOM 575 O O . LEU A 1 71 ? 1.071 3.411 -14.641 1.00 94.19 71 LEU A O 1
ATOM 579 N N . LEU A 1 72 ? 2.315 1.596 -15.084 1.00 94.69 72 LEU A N 1
ATOM 580 C CA . LEU A 1 72 ? 2.171 1.036 -13.738 1.00 94.69 72 LEU A CA 1
ATOM 581 C C . LEU A 1 72 ? 2.925 1.840 -12.677 1.00 94.69 72 LEU A C 1
ATOM 583 O O . LEU A 1 72 ? 2.440 1.954 -11.553 1.00 94.69 72 LEU A O 1
ATOM 587 N N . GLY A 1 73 ? 4.057 2.451 -13.031 1.00 93.50 73 GLY A N 1
ATOM 588 C CA . GLY A 1 73 ? 4.783 3.378 -12.166 1.00 93.50 73 GLY A CA 1
ATOM 589 C C . GLY A 1 73 ? 3.916 4.569 -11.749 1.00 93.50 73 GLY A C 1
ATOM 590 O O . GLY A 1 73 ? 3.829 4.879 -10.561 1.00 93.50 73 GLY A O 1
ATOM 591 N N . ILE A 1 74 ? 3.187 5.172 -12.694 1.00 95.25 74 ILE A N 1
ATOM 592 C CA . ILE A 1 74 ? 2.191 6.215 -12.395 1.00 95.25 74 ILE A CA 1
ATOM 593 C C . ILE A 1 74 ? 1.071 5.644 -11.514 1.00 95.25 74 ILE A C 1
ATOM 595 O O . ILE A 1 74 ? 0.706 6.251 -10.504 1.00 95.25 74 ILE A O 1
ATOM 599 N N . GLY A 1 75 ? 0.567 4.449 -11.839 1.00 95.12 75 GLY A N 1
ATOM 600 C CA . GLY A 1 75 ? -0.427 3.748 -11.022 1.00 95.12 75 GLY A CA 1
ATOM 601 C C . GLY A 1 75 ? 0.020 3.541 -9.568 1.00 95.12 75 GLY A C 1
ATOM 602 O O . GLY A 1 75 ? -0.773 3.735 -8.649 1.00 95.12 75 GLY A O 1
ATOM 603 N N . SER A 1 76 ? 1.297 3.234 -9.335 1.00 94.50 76 SER A N 1
ATOM 604 C CA . SER A 1 76 ? 1.883 3.092 -7.996 1.00 94.50 76 SER A CA 1
ATOM 605 C C . SER A 1 76 ? 1.796 4.391 -7.183 1.00 94.50 76 SER A C 1
ATOM 607 O O . SER A 1 76 ? 1.428 4.361 -6.005 1.00 94.50 76 SER A O 1
ATOM 609 N N . ILE A 1 77 ? 2.039 5.545 -7.818 1.00 95.69 77 ILE A N 1
ATOM 610 C CA . ILE A 1 77 ? 1.890 6.867 -7.185 1.00 95.69 77 ILE A CA 1
ATOM 611 C C . ILE A 1 77 ? 0.419 7.136 -6.844 1.00 95.69 77 ILE A C 1
ATOM 613 O O . ILE A 1 77 ? 0.113 7.558 -5.729 1.00 95.69 77 ILE A O 1
ATOM 617 N N . VAL A 1 78 ? -0.508 6.839 -7.759 1.00 95.75 78 VAL A N 1
ATOM 618 C CA . VAL A 1 78 ? -1.952 6.986 -7.503 1.00 95.75 78 VAL A CA 1
ATOM 619 C C . VAL A 1 78 ? -2.394 6.121 -6.317 1.00 95.75 78 VAL A C 1
ATOM 621 O O . VAL A 1 78 ? -3.075 6.608 -5.413 1.00 95.75 78 VAL A O 1
ATOM 624 N N . LEU A 1 79 ? -1.954 4.861 -6.258 1.00 96.06 79 LEU A N 1
ATOM 625 C CA . LEU A 1 79 ? -2.247 3.976 -5.129 1.00 96.06 79 LEU A CA 1
ATOM 626 C C . LEU A 1 79 ? -1.635 4.482 -3.819 1.00 96.06 79 LEU A C 1
ATOM 628 O O . LEU A 1 79 ? -2.249 4.336 -2.762 1.00 96.06 79 LEU A O 1
ATOM 632 N N . PHE A 1 80 ? -0.452 5.097 -3.859 1.00 96.38 80 PHE A N 1
ATOM 633 C CA . PHE A 1 80 ? 0.139 5.733 -2.683 1.00 96.38 80 PHE A CA 1
ATOM 634 C C . PHE A 1 80 ? -0.735 6.882 -2.160 1.00 96.38 80 PHE A C 1
ATOM 636 O O . PHE A 1 80 ? -1.037 6.920 -0.966 1.00 96.38 80 PHE A O 1
ATOM 643 N N . VAL A 1 81 ? -1.224 7.753 -3.048 1.00 96.12 81 VAL A N 1
ATOM 644 C CA . VAL A 1 81 ? -2.150 8.841 -2.687 1.00 96.12 81 VAL A CA 1
ATOM 645 C C . VAL A 1 81 ? -3.451 8.289 -2.098 1.00 96.12 81 VAL A C 1
ATOM 647 O O . VAL A 1 81 ? -3.911 8.774 -1.065 1.00 96.12 81 VAL A O 1
ATOM 650 N N . PHE A 1 82 ? -4.024 7.236 -2.685 1.00 95.88 82 PHE A N 1
ATOM 651 C CA . PHE A 1 82 ? -5.212 6.582 -2.126 1.00 95.88 82 PHE A CA 1
ATOM 652 C C . PHE A 1 82 ? -4.966 6.001 -0.731 1.00 95.88 82 PHE A C 1
ATOM 654 O O . PHE A 1 82 ? -5.847 6.097 0.124 1.00 95.88 82 PHE A O 1
ATOM 661 N N . HIS A 1 83 ? -3.770 5.471 -0.466 1.00 96.62 83 HIS A N 1
ATOM 662 C CA . HIS A 1 83 ? -3.401 5.021 0.875 1.00 96.62 83 HIS A CA 1
ATOM 663 C C . HIS A 1 83 ? -3.394 6.180 1.880 1.00 96.62 83 HIS A C 1
ATOM 665 O O . HIS A 1 83 ? -3.935 6.043 2.975 1.00 96.62 83 HIS A O 1
ATOM 671 N N . ILE A 1 84 ? -2.829 7.334 1.505 1.00 96.88 84 ILE A N 1
ATOM 672 C CA . ILE A 1 84 ? -2.822 8.536 2.352 1.00 96.88 84 ILE A CA 1
ATOM 673 C C . ILE A 1 84 ? -4.254 8.994 2.637 1.00 96.88 84 ILE A C 1
ATOM 675 O O . ILE A 1 84 ? -4.601 9.235 3.791 1.00 96.88 84 ILE A O 1
ATOM 679 N N . ILE A 1 85 ? -5.108 9.071 1.612 1.00 96.06 85 ILE A N 1
ATOM 680 C CA . ILE A 1 85 ? -6.516 9.461 1.781 1.00 96.06 85 ILE A CA 1
ATOM 681 C C . ILE A 1 85 ? -7.225 8.506 2.750 1.00 96.06 85 ILE A C 1
ATOM 683 O O . ILE A 1 85 ? -7.954 8.960 3.635 1.00 96.06 85 ILE A O 1
ATOM 687 N N . ALA A 1 86 ? -6.991 7.198 2.622 1.00 95.75 86 ALA A N 1
ATOM 688 C CA . ALA A 1 86 ? -7.549 6.209 3.534 1.00 95.75 86 ALA A CA 1
ATOM 689 C C . ALA A 1 86 ? -7.022 6.396 4.968 1.00 95.75 86 ALA A C 1
ATOM 691 O O . ALA A 1 86 ? -7.812 6.355 5.907 1.00 95.75 86 ALA A O 1
ATOM 692 N N . ALA A 1 87 ? -5.728 6.681 5.150 1.00 95.56 87 ALA A N 1
ATOM 693 C CA . ALA A 1 87 ? -5.126 6.936 6.463 1.00 95.56 87 ALA A CA 1
ATOM 694 C C . ALA A 1 87 ? -5.683 8.197 7.142 1.00 95.56 87 ALA A C 1
ATOM 696 O O . ALA A 1 87 ? -5.960 8.179 8.341 1.00 95.56 87 ALA A O 1
ATOM 697 N N . VAL A 1 88 ? -5.904 9.268 6.373 1.00 95.56 88 VAL A N 1
ATOM 698 C CA . VAL A 1 88 ? -6.505 10.519 6.862 1.00 95.56 88 VAL A CA 1
ATOM 699 C C . VAL A 1 88 ? -7.961 10.306 7.287 1.00 95.56 88 VAL A C 1
ATOM 701 O O . VAL A 1 88 ? -8.372 10.815 8.327 1.00 95.56 88 VAL A O 1
ATOM 704 N N . LYS A 1 89 ? -8.738 9.530 6.521 1.00 93.75 89 LYS A N 1
ATOM 705 C CA . LYS A 1 89 ? -10.168 9.285 6.793 1.00 93.75 89 LYS A CA 1
ATOM 706 C C . LYS A 1 89 ? -10.432 8.176 7.816 1.00 93.75 89 LYS A C 1
ATOM 708 O O . LYS A 1 89 ? -11.504 8.142 8.417 1.00 93.75 89 LYS A O 1
ATOM 713 N N . ALA A 1 90 ? -9.479 7.269 8.037 1.00 93.69 90 ALA A N 1
ATOM 714 C CA . ALA A 1 90 ? -9.654 6.103 8.903 1.00 93.69 90 ALA A CA 1
ATOM 715 C C . ALA A 1 90 ? -10.176 6.415 10.323 1.00 93.69 90 ALA A C 1
ATOM 717 O O . ALA A 1 90 ? -11.088 5.708 10.757 1.00 93.69 90 ALA A O 1
ATOM 718 N N . PRO A 1 91 ? -9.679 7.440 11.051 1.00 92.81 91 PRO A N 1
ATOM 719 C CA . PRO A 1 91 ? -10.140 7.724 12.410 1.00 92.81 91 PRO A CA 1
ATOM 720 C C . PRO A 1 91 ? -11.618 8.127 12.452 1.00 92.81 91 PRO A C 1
ATOM 722 O O . PRO A 1 91 ? -12.375 7.634 13.289 1.00 92.81 91 PRO A O 1
ATOM 725 N N . GLU A 1 92 ? -12.032 9.009 11.540 1.00 93.06 92 GLU A N 1
ATOM 726 C CA . GLU A 1 92 ? -13.405 9.501 11.469 1.00 93.06 92 GLU A CA 1
ATOM 727 C C . GLU A 1 92 ? -14.362 8.401 11.017 1.00 93.06 92 GLU A C 1
ATOM 729 O O . GLU A 1 92 ? -15.357 8.150 11.698 1.00 93.06 92 GLU A O 1
ATOM 734 N N . ASN A 1 93 ? -14.027 7.695 9.935 1.00 93.56 93 ASN A N 1
ATOM 735 C CA . ASN A 1 93 ? -14.851 6.605 9.420 1.00 93.56 93 ASN A CA 1
ATOM 736 C C . ASN A 1 93 ? -15.032 5.502 10.470 1.00 93.56 93 ASN A C 1
ATOM 738 O O . ASN A 1 93 ? -16.128 4.974 10.639 1.00 93.56 93 ASN A O 1
ATOM 742 N N . TYR A 1 94 ? -13.967 5.168 11.208 1.00 92.69 94 TYR A N 1
ATOM 743 C CA . TYR A 1 94 ? -14.050 4.138 12.238 1.00 92.69 94 TYR A CA 1
ATOM 744 C C . TYR A 1 94 ? -14.976 4.571 13.378 1.00 92.69 94 TYR A C 1
ATOM 746 O O . TYR A 1 94 ? -15.807 3.787 13.837 1.00 92.69 94 TYR A O 1
ATOM 754 N N . ARG A 1 95 ? -14.883 5.837 13.804 1.00 90.69 95 ARG A N 1
ATOM 755 C CA . ARG A 1 95 ? -15.756 6.406 14.840 1.00 90.69 95 ARG A CA 1
ATOM 756 C C . ARG A 1 95 ? -17.229 6.396 14.435 1.00 90.69 95 ARG A C 1
ATOM 758 O O . ARG A 1 95 ? -18.085 6.207 15.291 1.00 90.69 95 ARG A O 1
ATOM 765 N N . THR A 1 96 ? -17.517 6.628 13.157 1.00 92.00 96 THR A N 1
ATOM 766 C CA . THR A 1 96 ? -18.883 6.741 12.625 1.00 92.00 96 THR A CA 1
ATOM 767 C C . THR A 1 96 ? -19.448 5.421 12.097 1.00 92.00 96 THR A C 1
ATOM 769 O O . THR A 1 96 ? -20.566 5.406 11.590 1.00 92.00 96 THR A O 1
ATOM 772 N N . GLY A 1 97 ? -18.717 4.306 12.221 1.00 87.62 97 GLY A N 1
ATOM 773 C CA . GLY A 1 97 ? -19.185 2.998 11.745 1.00 87.62 97 GLY A CA 1
ATOM 774 C C . GLY A 1 97 ? -19.123 2.822 10.224 1.00 87.62 97 GLY A C 1
ATOM 775 O O . GLY A 1 97 ? -19.731 1.897 9.689 1.00 87.62 97 GLY A O 1
ATOM 776 N N . GLN A 1 98 ? -18.422 3.706 9.514 1.00 90.19 98 GLN A N 1
ATOM 777 C CA . GLN A 1 98 ? -18.279 3.651 8.063 1.00 90.19 98 GLN A CA 1
ATOM 778 C C . GLN A 1 98 ? -17.231 2.620 7.622 1.00 90.19 98 GLN A C 1
ATOM 780 O O . GLN A 1 98 ? -16.524 2.009 8.422 1.00 90.19 98 GLN A O 1
ATOM 785 N N . GLN A 1 99 ? -17.146 2.412 6.308 1.00 86.00 99 GLN A N 1
ATOM 786 C CA . GLN A 1 99 ? -16.201 1.485 5.695 1.00 86.00 99 GLN A CA 1
ATOM 787 C C . GLN A 1 99 ? -14.750 2.039 5.689 1.00 86.00 99 GLN A C 1
ATOM 789 O O . GLN A 1 99 ? -14.552 3.259 5.767 1.00 86.00 99 GLN A O 1
ATOM 794 N N . PRO A 1 100 ? -13.723 1.173 5.516 1.00 78.69 100 PRO A N 1
ATOM 795 C CA . PRO A 1 100 ? -12.289 1.479 5.669 1.00 78.69 100 PRO A CA 1
ATOM 796 C C . PRO A 1 100 ? -11.656 2.530 4.732 1.00 78.69 100 PRO A C 1
ATOM 798 O O . PRO A 1 100 ? -10.438 2.695 4.738 1.00 78.69 100 PRO A O 1
ATOM 801 N N . GLY A 1 101 ? -12.448 3.244 3.929 1.00 78.81 101 GLY A N 1
ATOM 802 C CA . GLY A 1 101 ? -12.024 4.432 3.178 1.00 78.81 101 GLY A CA 1
ATOM 803 C C . GLY A 1 101 ? -11.236 4.183 1.887 1.00 78.81 101 GLY A C 1
ATOM 804 O O . GLY A 1 101 ? -10.949 5.144 1.175 1.00 78.81 101 GLY A O 1
ATOM 805 N N . PHE A 1 102 ? -10.906 2.933 1.549 1.00 89.19 102 PHE A N 1
ATOM 806 C CA . PHE A 1 102 ? -10.255 2.604 0.279 1.00 89.19 102 PHE A CA 1
ATOM 807 C C . PHE A 1 102 ? -11.251 2.684 -0.883 1.00 89.19 102 PHE A C 1
ATOM 809 O O . PHE A 1 102 ? -12.244 1.962 -0.900 1.00 89.19 102 PHE A O 1
ATOM 816 N N . LEU A 1 103 ? -10.959 3.538 -1.869 1.00 81.88 103 LEU A N 1
ATOM 817 C CA . LEU A 1 103 ? -11.754 3.674 -3.100 1.00 81.88 103 LEU A CA 1
ATOM 818 C C . LEU A 1 103 ? -11.742 2.395 -3.950 1.00 81.88 103 LEU A C 1
ATOM 820 O O . LEU A 1 103 ? -12.717 2.071 -4.617 1.00 81.88 103 LEU A O 1
ATOM 824 N N . PHE A 1 104 ? -10.624 1.675 -3.912 1.00 86.94 104 PHE A N 1
ATOM 825 C CA . PHE A 1 104 ? -10.405 0.409 -4.595 1.00 86.94 104 PHE A CA 1
ATOM 826 C C . PHE A 1 104 ? -9.551 -0.487 -3.700 1.00 86.94 104 PHE A C 1
ATOM 828 O O . PHE A 1 104 ? -8.648 0.006 -3.023 1.00 86.94 104 PHE A O 1
ATOM 835 N N . ASN A 1 105 ? -9.824 -1.792 -3.689 1.00 91.69 105 ASN A N 1
ATOM 836 C CA . ASN A 1 105 ? -9.021 -2.774 -2.969 1.00 91.69 105 ASN A CA 1
ATOM 837 C C . ASN A 1 105 ? -9.244 -4.184 -3.536 1.00 91.69 105 ASN A C 1
ATOM 839 O O . ASN A 1 105 ? -10.298 -4.456 -4.110 1.00 91.69 105 ASN A O 1
ATOM 843 N N . ILE A 1 106 ? -8.284 -5.088 -3.330 1.00 91.75 106 ILE A N 1
ATOM 844 C CA . ILE A 1 106 ? -8.403 -6.502 -3.707 1.00 91.75 106 ILE A CA 1
ATOM 845 C C . ILE A 1 106 ? -8.497 -7.343 -2.426 1.00 91.75 106 ILE A C 1
ATOM 847 O O . ILE A 1 106 ? -7.523 -7.395 -1.674 1.00 91.75 106 ILE A O 1
ATOM 851 N N . PRO A 1 107 ? -9.637 -8.003 -2.145 1.00 90.38 107 PRO A N 1
ATOM 852 C CA . PRO A 1 107 ? -9.834 -8.747 -0.904 1.00 90.38 107 PRO A CA 1
ATOM 853 C C . PRO A 1 107 ? -9.078 -10.084 -0.926 1.00 90.38 107 PRO A C 1
ATOM 855 O O . PRO A 1 107 ? -9.632 -11.115 -1.302 1.00 90.38 107 PRO A O 1
ATOM 858 N N . MET A 1 108 ? -7.808 -10.067 -0.518 1.00 92.19 108 MET A N 1
ATOM 859 C CA . MET A 1 108 ? -6.961 -11.262 -0.400 1.00 92.19 108 MET A CA 1
ATOM 860 C C . MET A 1 108 ? -7.137 -11.950 0.958 1.00 92.19 108 MET A C 1
ATOM 862 O O . MET A 1 108 ? -7.210 -13.173 1.033 1.00 92.19 108 MET A O 1
ATOM 866 N N . VAL A 1 109 ? -7.251 -11.161 2.028 1.00 89.50 109 VAL A N 1
ATOM 867 C CA . VAL A 1 109 ? -7.563 -11.619 3.386 1.00 89.50 109 VAL A CA 1
ATOM 868 C C . VAL A 1 109 ? -8.931 -11.106 3.842 1.00 89.50 109 VAL A C 1
ATOM 870 O O . VAL A 1 109 ? -9.357 -10.016 3.444 1.00 89.50 109 VAL A O 1
ATOM 873 N N . LYS A 1 110 ? -9.611 -11.904 4.675 1.00 82.44 110 LYS A N 1
ATOM 874 C CA . LYS A 1 110 ? -10.924 -11.615 5.274 1.00 82.44 110 LYS A CA 1
ATOM 875 C C . LYS A 1 110 ? -10.814 -11.534 6.792 1.00 82.44 110 LYS A C 1
ATOM 877 O O . LYS A 1 110 ? -10.080 -12.360 7.380 1.00 82.44 110 LYS A O 1
#

Radius of gyration: 15.06 Å; chains: 1; bounding box: 32×23×45 Å

Foldseek 3Di:
DVLLLVLLVCCLPVFQPSLVVSLVVCVPVPDPLSNQSSQQSNQLSVVLVVLVVVLVVLCVDPPRSVVVSVVSVVVSVVSSVLSVQLSVCQVVCSVVVHHSRRPDGDRPDD

pLDDT: mean 93.08, std 5.25, range [60.09, 97.56]

Secondary structure (DSSP, 8-state):
-HHHHHHHHHHHHHTHHHHHHHHHHHTTSS-HHHHHHHHHHHHHHHHHHHHHHHHHHHHTSTTHHHHHHHHHHHHHHHHHHHHHHHHHHHHHHHHTT-----SS------